Protein AF-A0A933F0W2-F1 (afdb_monomer)

Secondary structure (DSSP, 8-state):
--------TTS---TT-EEEETTTEEEEEEEEEEETTEEEEEEEETTEEEEEE--

pLDDT: mean 78.45, std 18.28, range [38.31, 94.69]

Solvent-accessible surface area (backbone atoms only — not comparable to full-atom values): 3580 Å² total; per-residue (Å²): 132,84,83,85,71,83,67,66,101,82,66,80,84,51,65,74,42,76,46,78,42,96,90,66,41,63,27,35,26,72,36,69,44,82,52,98,91,44,44,39,33,34,28,43,30,90,92,46,77,47,81,48,65,74,121

Radius of gyration: 11.51 Å; Cα contacts (8 Å, |Δi|>4): 90; chains: 1; bounding box: 19×28×28 Å

Mean predicted aligned error: 7.84 Å

Nearest PDB structures (foldseek):
  5dma-assembly1_A  TM=9.113E-01  e=8.854E-04  Geobacillus stearothermophilus
  7egs-assembly1_B  TM=8.894E-01  e=2.866E-03  Escherichia coli K-12
  6yi2-assembly1_A  TM=8.551E-01  e=5.469E-03  Escherichia coli
  9dqs-assembly1_A  TM=8.858E-01  e=5.731E-02  Mycolicibacterium smegmatis MC2 155
  4kbm-assembly1_B  TM=7.666E-01  e=1.556E-01  Mycobacterium tuberculosis

Foldseek 3Di:
DDDDPPPPPPDDDDAQDWDQDPVQGIWGFHDWDDDPHWIWTWTQGPVGIDIDIPD

Sequence (55 aa):
MIRDRTRPAGAGFRVGDRVHHREFGEGLIVEVRERDGFEVLEIAFPDGIRRLTSL

Structure (mmCIF, N/CA/C/O backbone):
data_AF-A0A933F0W2-F1
#
_entry.id   AF-A0A933F0W2-F1
#
loop_
_atom_site.group_PDB
_atom_site.id
_atom_site.type_symbol
_atom_site.label_atom_id
_atom_site.label_alt_id
_atom_site.label_comp_id
_atom_site.label_asym_id
_atom_site.label_entity_id
_atom_site.label_seq_id
_atom_site.pdbx_PDB_ins_code
_atom_site.Cartn_x
_atom_site.Cartn_y
_atom_site.Cartn_z
_atom_site.occupancy
_atom_site.B_iso_or_equiv
_atom_site.auth_seq_id
_atom_site.auth_comp_id
_atom_site.auth_asym_id
_atom_site.auth_atom_id
_atom_site.pdbx_PDB_model_num
ATOM 1 N N . MET A 1 1 ? 2.296 -23.665 14.261 1.00 38.41 1 MET A N 1
ATOM 2 C CA . MET A 1 1 ? 1.788 -22.284 14.111 1.00 38.41 1 MET A CA 1
ATOM 3 C C . MET A 1 1 ? 2.952 -21.394 13.705 1.00 38.41 1 MET A C 1
ATOM 5 O O . MET A 1 1 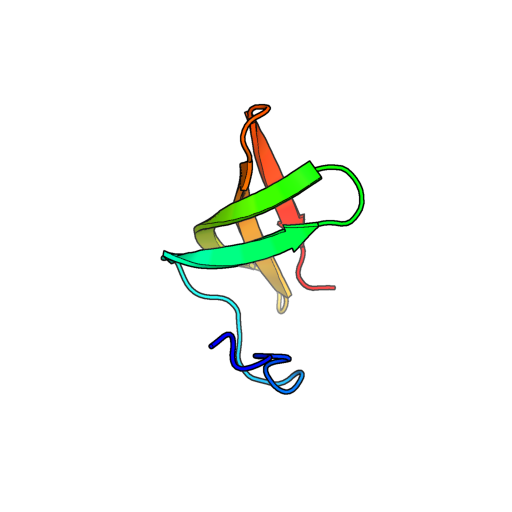? 4.049 -21.653 14.169 1.00 38.41 1 MET A O 1
ATOM 9 N N . ILE A 1 2 ? 2.688 -20.439 12.805 1.00 41.38 2 ILE A N 1
ATOM 10 C CA . ILE A 1 2 ? 3.576 -19.397 12.250 1.00 41.38 2 ILE A CA 1
ATOM 11 C C . ILE A 1 2 ? 4.883 -19.879 11.582 1.00 41.38 2 ILE A C 1
ATOM 13 O O . ILE A 1 2 ? 5.939 -19.961 12.192 1.00 41.38 2 ILE A O 1
ATOM 17 N N . ARG A 1 3 ? 4.817 -20.201 10.280 1.00 38.31 3 ARG A N 1
ATOM 18 C CA . ARG A 1 3 ? 6.026 -20.333 9.450 1.00 38.31 3 ARG A CA 1
ATOM 19 C C . ARG A 1 3 ? 6.496 -18.941 9.050 1.00 38.31 3 ARG A C 1
ATOM 21 O O . ARG A 1 3 ? 5.817 -18.265 8.278 1.00 38.31 3 ARG A O 1
ATOM 28 N N . ASP A 1 4 ? 7.650 -18.589 9.597 1.00 42.19 4 ASP A N 1
ATOM 29 C CA . ASP A 1 4 ? 8.603 -17.618 9.082 1.00 42.19 4 ASP A CA 1
ATOM 30 C C . ASP A 1 4 ? 8.624 -17.658 7.543 1.00 42.19 4 ASP A C 1
ATOM 32 O O . ASP A 1 4 ? 8.884 -18.696 6.929 1.00 42.19 4 ASP A O 1
ATOM 36 N N . ARG A 1 5 ? 8.239 -16.547 6.917 1.00 46.09 5 ARG A N 1
ATOM 37 C CA . ARG A 1 5 ? 8.490 -16.290 5.499 1.00 46.09 5 ARG A CA 1
ATOM 38 C C . ARG A 1 5 ? 9.351 -15.042 5.406 1.00 46.09 5 ARG A C 1
ATOM 40 O O . ARG A 1 5 ? 8.926 -14.026 4.868 1.00 46.09 5 ARG A O 1
ATOM 47 N N . THR A 1 6 ? 10.589 -15.147 5.877 1.00 44.94 6 THR A N 1
ATOM 48 C CA . THR A 1 6 ? 11.689 -14.499 5.163 1.00 44.94 6 THR A CA 1
ATOM 49 C C . THR A 1 6 ? 11.681 -15.047 3.729 1.00 44.94 6 THR A C 1
ATOM 51 O O . THR A 1 6 ? 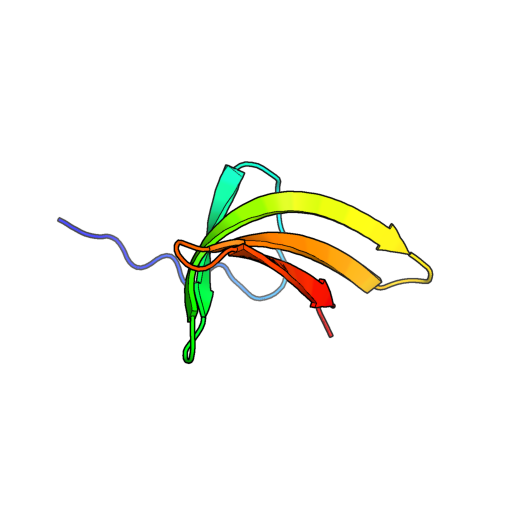12.197 -16.125 3.439 1.00 44.94 6 THR A O 1
ATOM 54 N N . ARG A 1 7 ? 10.978 -14.368 2.810 1.00 49.06 7 ARG A N 1
ATOM 55 C CA . ARG A 1 7 ? 11.107 -14.667 1.377 1.00 49.06 7 ARG A CA 1
ATOM 56 C C . ARG A 1 7 ? 12.560 -14.362 0.989 1.00 49.06 7 ARG A C 1
ATOM 58 O O . ARG A 1 7 ? 13.080 -13.333 1.420 1.00 49.06 7 ARG A O 1
ATOM 65 N N . PRO A 1 8 ? 13.222 -15.225 0.200 1.00 41.84 8 PRO A N 1
ATOM 66 C CA . PRO A 1 8 ? 14.546 -14.916 -0.320 1.00 41.84 8 PRO A CA 1
ATOM 67 C C . PRO A 1 8 ? 14.472 -13.606 -1.112 1.00 41.84 8 PRO A C 1
ATOM 69 O O . PRO A 1 8 ? 13.465 -13.349 -1.776 1.00 41.84 8 PRO A O 1
ATOM 72 N N . ALA A 1 9 ? 15.534 -12.803 -1.036 1.00 47.06 9 ALA A N 1
ATOM 73 C CA . ALA A 1 9 ? 15.693 -11.465 -1.618 1.00 47.06 9 ALA A CA 1
ATOM 74 C C . ALA A 1 9 ? 15.670 -11.413 -3.170 1.00 47.06 9 ALA A C 1
ATOM 76 O O . ALA A 1 9 ? 16.374 -10.621 -3.782 1.00 47.06 9 ALA A O 1
ATOM 77 N N . GLY A 1 10 ? 14.888 -12.275 -3.821 1.00 46.09 10 GLY A N 1
ATOM 78 C CA . GLY A 1 10 ? 14.734 -12.356 -5.274 1.00 46.09 10 GLY A CA 1
ATOM 79 C C . GLY A 1 10 ? 13.307 -12.668 -5.734 1.00 46.09 10 GLY A C 1
ATOM 80 O O . GLY A 1 10 ? 13.110 -13.046 -6.884 1.00 46.09 10 GLY A O 1
ATOM 81 N N . ALA A 1 11 ? 12.307 -12.550 -4.857 1.00 55.28 11 ALA A N 1
ATOM 82 C CA . ALA A 1 11 ? 10.899 -12.655 -5.228 1.00 55.28 11 ALA A CA 1
ATOM 83 C C . ALA A 1 11 ? 10.229 -11.299 -4.981 1.00 55.28 11 ALA A C 1
ATOM 85 O O . ALA A 1 11 ? 9.911 -10.993 -3.833 1.00 55.28 11 ALA A O 1
ATOM 86 N N . GLY A 1 12 ? 10.065 -10.510 -6.050 1.00 69.38 12 GLY A N 1
ATOM 87 C CA . GLY A 1 12 ? 9.465 -9.172 -6.030 1.00 69.38 12 GLY A CA 1
ATOM 88 C C . GLY A 1 12 ? 8.139 -9.109 -5.275 1.00 69.38 12 GLY A C 1
ATOM 89 O O . GLY A 1 12 ? 7.429 -10.117 -5.114 1.00 69.38 12 GLY A O 1
ATOM 90 N N . PHE A 1 13 ? 7.8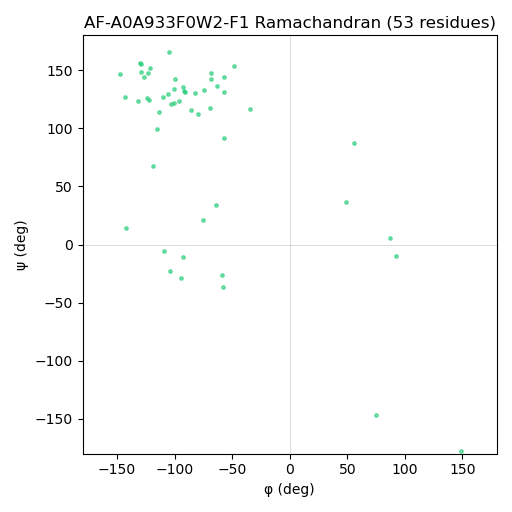31 -7.924 -4.767 1.00 81.50 13 PHE A N 1
ATOM 91 C CA . PHE A 1 13 ? 6.655 -7.693 -3.943 1.00 81.50 13 PHE A CA 1
ATOM 92 C C . PHE A 1 13 ? 5.368 -7.838 -4.765 1.00 81.50 13 PHE A C 1
ATOM 94 O O . PHE A 1 13 ? 5.333 -7.540 -5.958 1.00 81.50 13 PHE A O 1
ATOM 101 N N . ARG A 1 14 ? 4.279 -8.311 -4.144 1.00 86.31 14 ARG A N 1
ATOM 102 C CA . ARG A 1 14 ? 2.982 -8.469 -4.824 1.00 86.31 14 ARG A CA 1
ATOM 103 C C . ARG A 1 14 ? 1.851 -7.833 -4.039 1.00 86.31 14 ARG A C 1
ATOM 105 O O . ARG A 1 14 ? 1.838 -7.856 -2.812 1.00 86.31 14 ARG A O 1
ATOM 112 N N . VAL A 1 15 ? 0.847 -7.344 -4.764 1.00 90.19 15 VAL A N 1
ATOM 113 C CA . VAL A 1 15 ? -0.418 -6.905 -4.166 1.00 90.19 15 VAL A CA 1
ATOM 114 C C . VAL A 1 15 ? -1.037 -8.057 -3.371 1.00 90.19 15 VAL A C 1
ATOM 116 O O . VAL A 1 15 ? -1.132 -9.185 -3.856 1.00 90.19 15 VAL A O 1
ATOM 119 N N . GLY A 1 16 ? -1.440 -7.767 -2.137 1.00 91.56 16 GLY A N 1
ATOM 120 C CA . GLY A 1 16 ? -1.961 -8.733 -1.175 1.00 91.56 16 GLY A CA 1
ATOM 121 C C . GLY A 1 16 ? -0.907 -9.345 -0.248 1.00 91.56 16 GLY A C 1
ATOM 122 O O . GLY A 1 16 ? -1.283 -9.999 0.728 1.00 91.56 16 GLY A O 1
ATOM 123 N N . ASP A 1 17 ? 0.390 -9.132 -0.497 1.00 90.06 17 ASP A N 1
ATOM 124 C CA . ASP A 1 17 ? 1.425 -9.551 0.446 1.00 90.06 17 ASP A CA 1
ATOM 125 C C . ASP A 1 17 ? 1.355 -8.709 1.728 1.00 90.06 17 ASP A C 1
ATOM 127 O O . ASP A 1 17 ? 1.103 -7.502 1.705 1.00 90.06 17 ASP A O 1
ATOM 131 N N . ARG A 1 18 ? 1.605 -9.359 2.868 1.00 90.38 18 ARG A N 1
ATOM 132 C CA . ARG A 1 18 ? 1.794 -8.671 4.146 1.00 90.38 18 ARG A CA 1
ATOM 133 C C . ARG A 1 18 ? 3.270 -8.396 4.367 1.00 90.38 18 ARG A C 1
ATOM 135 O O . ARG A 1 18 ? 4.100 -9.285 4.184 1.00 90.38 18 ARG A O 1
ATOM 142 N N . VAL A 1 19 ? 3.569 -7.189 4.817 1.00 88.25 19 VAL A N 1
ATOM 143 C CA . VAL A 1 19 ? 4.912 -6.739 5.175 1.00 88.25 19 VAL A CA 1
ATOM 144 C C . VAL A 1 19 ? 4.930 -6.301 6.630 1.00 88.25 19 VAL A C 1
ATOM 146 O O . VAL A 1 19 ? 3.917 -5.863 7.168 1.00 88.25 19 VAL A O 1
ATOM 149 N N . HIS A 1 20 ? 6.083 -6.417 7.276 1.00 88.88 20 HIS A N 1
ATOM 150 C CA . HIS A 1 20 ? 6.286 -5.895 8.619 1.00 88.88 20 HIS A CA 1
ATOM 151 C C . HIS A 1 20 ? 7.305 -4.760 8.555 1.00 88.88 20 HIS A C 1
ATOM 153 O O . HIS A 1 20 ? 8.470 -4.987 8.228 1.00 88.88 20 HIS A O 1
ATOM 159 N N . HIS A 1 21 ? 6.862 -3.541 8.848 1.00 84.25 21 HIS A N 1
ATOM 160 C CA . HIS A 1 21 ? 7.713 -2.365 8.929 1.00 84.25 21 HIS A CA 1
ATOM 161 C C . HIS A 1 21 ? 8.031 -2.056 10.391 1.00 84.25 21 HIS A C 1
ATOM 163 O O . HIS A 1 21 ? 7.136 -2.011 11.231 1.00 84.25 21 HIS A O 1
ATOM 169 N N . ARG A 1 22 ? 9.301 -1.779 10.698 1.00 85.25 22 ARG A N 1
ATOM 170 C CA . ARG A 1 22 ? 9.766 -1.581 12.082 1.00 85.25 22 ARG A CA 1
ATOM 171 C C . ARG A 1 22 ? 9.037 -0.448 12.813 1.00 85.25 22 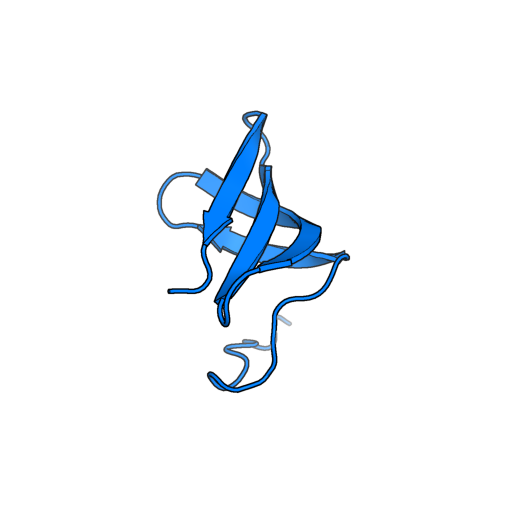ARG A C 1
ATOM 173 O O . ARG A 1 22 ? 8.800 -0.556 14.009 1.00 85.25 22 ARG A O 1
ATOM 180 N N . GLU A 1 23 ? 8.704 0.625 12.100 1.00 86.81 23 GLU A N 1
ATOM 181 C CA . GLU A 1 23 ? 8.048 1.809 12.677 1.00 86.81 23 GLU A CA 1
ATOM 182 C C . GLU A 1 23 ? 6.518 1.786 12.560 1.00 86.81 23 GLU A C 1
ATOM 184 O O . GLU A 1 23 ? 5.838 2.356 13.405 1.00 86.81 23 GLU A O 1
ATOM 189 N N . PHE A 1 24 ? 5.971 1.129 11.530 1.00 84.81 24 PHE A N 1
ATOM 190 C CA . PHE A 1 24 ? 4.536 1.195 11.200 1.00 84.81 24 PHE A CA 1
ATOM 191 C C . PHE A 1 24 ? 3.791 -0.112 11.499 1.00 84.81 24 PHE A C 1
ATOM 193 O O . PHE A 1 24 ? 2.570 -0.177 11.389 1.00 84.81 24 PHE A O 1
ATOM 200 N N . GLY A 1 25 ? 4.515 -1.157 11.903 1.00 88.62 25 GLY A N 1
ATOM 201 C CA . GLY A 1 25 ? 3.956 -2.470 12.184 1.00 88.62 25 GLY A CA 1
ATOM 202 C C . GLY A 1 25 ? 3.600 -3.239 10.914 1.00 88.62 25 GLY A C 1
ATOM 203 O O . GLY A 1 25 ? 4.292 -3.162 9.898 1.00 88.62 25 GLY A O 1
ATOM 204 N N . GLU A 1 26 ? 2.539 -4.041 10.984 1.00 92.75 26 GLU A N 1
ATOM 205 C CA . GLU A 1 26 ? 2.074 -4.824 9.838 1.00 92.75 26 GLU A CA 1
ATOM 206 C C . GLU A 1 26 ? 1.375 -3.940 8.802 1.00 92.75 26 GLU A C 1
ATOM 208 O O . GLU A 1 26 ? 0.500 -3.144 9.136 1.00 92.75 26 GLU A O 1
ATOM 213 N N . GLY A 1 27 ? 1.734 -4.122 7.535 1.00 92.62 27 GLY A N 1
ATOM 214 C CA . GLY A 1 27 ? 1.114 -3.460 6.396 1.00 92.62 27 GLY A CA 1
ATOM 215 C C . GLY A 1 27 ? 0.722 -4.453 5.309 1.00 92.62 27 GLY A C 1
ATOM 216 O O . GLY A 1 27 ? 1.278 -5.549 5.210 1.00 92.62 27 GLY A O 1
ATOM 217 N N . LEU A 1 28 ? -0.247 -4.068 4.486 1.00 93.94 28 LEU A N 1
ATOM 218 C CA . LEU A 1 28 ? -0.700 -4.824 3.322 1.00 93.94 28 LEU A CA 1
ATOM 219 C C . LEU A 1 28 ? -0.285 -4.091 2.052 1.00 93.94 28 LEU A C 1
ATOM 221 O O . LEU A 1 28 ? -0.626 -2.923 1.882 1.00 93.94 28 LEU A O 1
ATOM 225 N N . ILE A 1 29 ? 0.402 -4.772 1.142 1.00 93.06 29 ILE A N 1
ATOM 226 C CA . ILE A 1 29 ? 0.703 -4.209 -0.172 1.00 93.06 29 ILE A CA 1
ATOM 227 C C . ILE A 1 29 ? -0.600 -4.109 -0.959 1.00 93.06 29 ILE A C 1
ATOM 229 O O . ILE A 1 29 ? -1.243 -5.120 -1.242 1.00 93.06 29 ILE A O 1
ATOM 233 N N . VAL A 1 30 ? -0.988 -2.890 -1.312 1.00 94.62 30 VAL A N 1
ATOM 234 C CA . VAL A 1 30 ? -2.197 -2.606 -2.096 1.00 94.62 30 VAL A CA 1
ATOM 235 C C . VAL A 1 30 ? -1.868 -2.271 -3.545 1.00 94.62 30 VAL A C 1
ATOM 237 O O . VAL A 1 30 ? -2.702 -2.491 -4.418 1.00 94.62 30 VAL A O 1
ATOM 240 N N . GLU A 1 31 ? -0.641 -1.822 -3.821 1.00 92.62 31 GLU A N 1
ATOM 241 C CA . GLU A 1 31 ? -0.173 -1.559 -5.179 1.00 92.62 31 GLU A CA 1
ATOM 242 C C . GLU A 1 31 ? 1.328 -1.831 -5.325 1.00 92.62 31 GLU A C 1
ATOM 244 O O . GLU A 1 31 ? 2.107 -1.605 -4.398 1.00 92.62 31 GLU A O 1
ATOM 249 N N . VAL A 1 32 ? 1.730 -2.300 -6.507 1.00 89.75 32 VAL A N 1
ATOM 250 C CA . VAL A 1 32 ? 3.130 -2.467 -6.913 1.00 89.75 32 VAL A CA 1
ATOM 251 C C . VAL A 1 32 ? 3.281 -1.860 -8.300 1.00 89.75 32 VAL A C 1
ATOM 253 O O . VAL A 1 32 ? 2.557 -2.239 -9.222 1.00 89.75 32 VAL A O 1
ATOM 256 N N . ARG A 1 33 ? 4.202 -0.907 -8.450 1.00 88.81 33 ARG A N 1
ATOM 257 C CA . ARG A 1 33 ? 4.536 -0.276 -9.731 1.00 88.81 33 ARG A CA 1
ATOM 258 C C . ARG A 1 33 ? 6.021 -0.421 -10.000 1.00 88.81 33 ARG A C 1
ATOM 260 O O . ARG A 1 33 ? 6.831 0.018 -9.193 1.00 88.81 33 ARG A O 1
ATOM 267 N N . GLU A 1 34 ? 6.380 -0.958 -11.154 1.00 84.81 34 GLU A N 1
ATOM 268 C CA . GLU A 1 34 ? 7.761 -0.920 -11.626 1.00 84.81 34 GLU A CA 1
ATOM 269 C C . GLU A 1 34 ? 8.043 0.429 -12.286 1.00 84.81 34 GLU A C 1
ATOM 271 O O . GLU A 1 34 ? 7.282 0.899 -13.138 1.00 84.81 34 GLU A O 1
ATOM 276 N N . ARG A 1 35 ? 9.139 1.070 -11.883 1.00 79.69 35 ARG A N 1
ATOM 277 C CA . ARG A 1 35 ? 9.600 2.320 -12.476 1.00 79.69 35 ARG A CA 1
ATOM 278 C C . ARG A 1 35 ? 11.120 2.331 -12.533 1.00 79.69 35 ARG A C 1
ATOM 280 O O . ARG A 1 35 ? 11.764 2.127 -11.516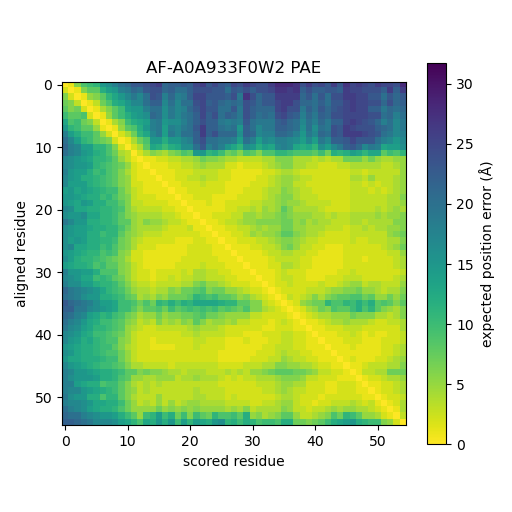 1.00 79.69 35 ARG A O 1
ATOM 287 N N . ASP A 1 36 ? 11.680 2.582 -13.715 1.00 77.94 36 ASP A N 1
ATOM 288 C CA . ASP A 1 36 ? 13.114 2.840 -13.918 1.00 77.94 36 ASP A CA 1
ATOM 289 C C . ASP A 1 36 ? 14.053 1.815 -13.230 1.00 77.94 36 ASP A C 1
ATOM 291 O O . ASP A 1 36 ? 15.116 2.165 -12.722 1.00 77.94 36 ASP A O 1
ATOM 295 N N . GLY A 1 37 ? 13.659 0.534 -13.209 1.00 78.50 37 GLY A N 1
ATOM 296 C CA . GLY A 1 37 ? 14.449 -0.565 -12.638 1.00 78.50 37 GLY A CA 1
ATOM 297 C C . GLY A 1 37 ? 14.261 -0.822 -11.137 1.00 78.50 37 GLY A C 1
ATOM 298 O O . GLY A 1 37 ? 14.959 -1.674 -10.594 1.00 78.50 37 GLY A O 1
ATOM 299 N N . PHE A 1 38 ? 13.329 -0.135 -10.470 1.00 78.19 38 PHE A N 1
ATOM 300 C CA . PHE A 1 38 ? 12.950 -0.393 -9.077 1.00 78.19 38 PHE A CA 1
ATOM 301 C C . PHE A 1 38 ? 11.431 -0.540 -8.907 1.00 78.19 38 PHE A C 1
ATOM 303 O O . P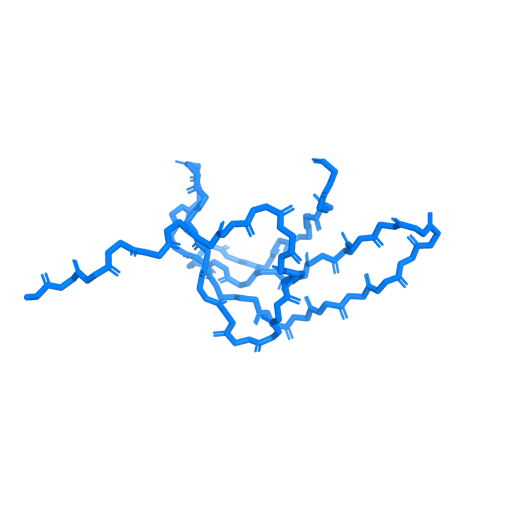HE A 1 38 ? 10.636 -0.019 -9.692 1.00 78.19 38 PHE A O 1
ATOM 310 N N . GLU A 1 39 ? 11.016 -1.246 -7.855 1.00 82.94 39 GLU A N 1
ATOM 311 C CA . GLU A 1 39 ? 9.606 -1.381 -7.480 1.00 82.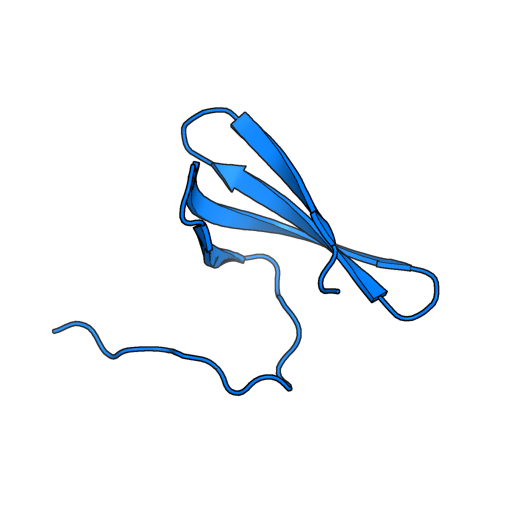94 39 GLU A CA 1
ATOM 312 C C . GLU A 1 39 ? 9.212 -0.263 -6.499 1.00 82.94 39 GLU A C 1
ATOM 314 O O . GLU A 1 39 ? 9.890 -0.012 -5.499 1.00 82.94 39 GLU A O 1
ATOM 319 N N . VAL A 1 40 ? 8.099 0.410 -6.781 1.00 88.44 40 VAL A N 1
ATOM 320 C CA . VAL A 1 40 ? 7.404 1.331 -5.878 1.00 88.44 40 VAL A CA 1
ATOM 321 C C . VAL A 1 40 ? 6.181 0.610 -5.325 1.00 88.44 40 VAL A C 1
ATOM 323 O O . VAL A 1 40 ? 5.303 0.188 -6.076 1.00 88.44 40 VAL A O 1
ATOM 326 N N . LEU A 1 41 ? 6.121 0.490 -4.007 1.00 90.62 41 LEU A N 1
ATOM 327 C CA . LEU A 1 41 ? 5.080 -0.208 -3.268 1.00 90.62 41 LEU A CA 1
ATOM 328 C C . LEU A 1 41 ? 4.166 0.810 -2.598 1.00 90.62 41 LEU A C 1
ATOM 330 O O . LEU A 1 41 ? 4.646 1.687 -1.875 1.00 90.62 41 LEU A O 1
ATOM 334 N N . GLU A 1 42 ? 2.857 0.665 -2.776 1.00 93.94 42 GLU A N 1
ATOM 335 C CA . GLU A 1 42 ? 1.883 1.281 -1.875 1.00 93.94 42 GLU A CA 1
ATOM 336 C C . GLU A 1 42 ? 1.453 0.259 -0.832 1.00 93.94 42 GLU A C 1
ATOM 338 O O . GLU A 1 42 ? 0.983 -0.835 -1.158 1.00 93.94 42 GLU A O 1
ATOM 343 N N . ILE A 1 43 ? 1.628 0.620 0.437 1.00 93.94 43 ILE A N 1
ATOM 344 C CA . ILE A 1 43 ? 1.357 -0.246 1.577 1.00 93.94 43 ILE A CA 1
ATOM 345 C C . ILE A 1 43 ? 0.343 0.445 2.482 1.00 93.94 43 ILE A C 1
ATOM 347 O O . ILE A 1 43 ? 0.563 1.568 2.937 1.00 93.94 43 ILE A O 1
ATOM 351 N N . ALA A 1 44 ? -0.764 -0.239 2.751 1.00 94.69 44 ALA A N 1
ATOM 352 C CA . ALA A 1 44 ? -1.755 0.174 3.728 1.00 94.69 44 ALA A CA 1
ATOM 353 C C . ALA A 1 44 ? -1.348 -0.320 5.121 1.00 94.69 44 ALA A C 1
ATOM 355 O O . ALA A 1 44 ? -1.303 -1.527 5.371 1.00 94.69 44 ALA A O 1
ATOM 356 N N . PHE A 1 45 ? -1.068 0.619 6.016 1.00 93.69 45 PHE A N 1
ATOM 357 C CA . PHE A 1 45 ? -0.827 0.404 7.439 1.00 93.69 45 PHE A CA 1
ATOM 358 C C . PHE A 1 45 ? -2.054 0.849 8.257 1.00 93.69 45 PHE A C 1
ATOM 360 O O . PHE A 1 45 ? -2.915 1.562 7.732 1.00 93.69 45 PHE A O 1
ATOM 367 N N . PRO A 1 46 ? -2.157 0.473 9.548 1.00 89.06 46 PRO A N 1
ATOM 368 C CA . PRO A 1 46 ? -3.256 0.913 10.412 1.00 89.06 46 PRO A CA 1
ATOM 369 C C . PRO A 1 46 ? -3.361 2.437 10.560 1.00 89.06 46 PRO A C 1
ATOM 371 O O . PRO A 1 46 ? -4.441 2.949 10.842 1.00 89.06 46 PRO A O 1
ATOM 374 N N . ASP A 1 47 ? -2.248 3.154 10.386 1.00 90.69 47 ASP A N 1
ATOM 375 C CA . ASP A 1 47 ? -2.155 4.610 10.507 1.00 90.69 47 ASP A CA 1
ATOM 376 C C . ASP A 1 47 ? -2.343 5.357 9.172 1.00 90.69 47 ASP A C 1
ATOM 378 O O . ASP A 1 47 ? -2.499 6.579 9.172 1.00 90.69 47 ASP A O 1
ATOM 382 N N . GLY A 1 48 ? -2.353 4.649 8.038 1.00 91.19 48 GLY A N 1
ATOM 383 C CA . GLY A 1 48 ? -2.534 5.234 6.712 1.00 91.19 48 GLY A CA 1
ATOM 384 C C . GLY A 1 48 ? -1.809 4.485 5.592 1.00 91.19 48 GLY A C 1
ATOM 385 O O . GLY A 1 48 ? -1.175 3.452 5.794 1.00 91.19 48 GLY A O 1
ATOM 386 N N . ILE A 1 49 ? -1.907 5.018 4.372 1.00 92.88 49 ILE A N 1
ATOM 387 C CA . ILE A 1 49 ? -1.217 4.470 3.195 1.00 92.88 49 ILE A CA 1
ATOM 388 C C . ILE A 1 49 ? 0.143 5.150 3.044 1.00 92.88 49 ILE A C 1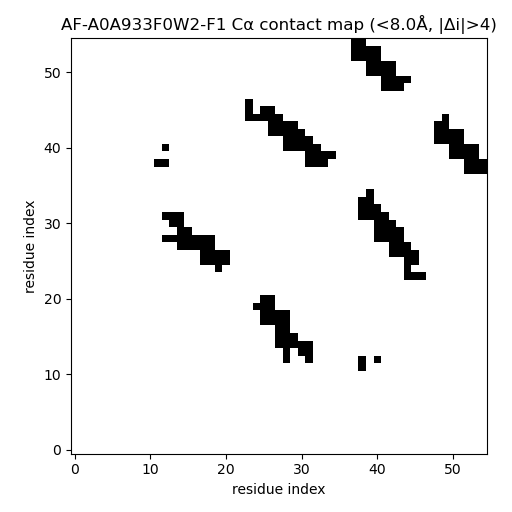
ATOM 390 O O . ILE A 1 49 ? 0.241 6.378 3.082 1.00 92.88 49 ILE A O 1
ATOM 394 N N . ARG A 1 50 ? 1.197 4.356 2.838 1.00 91.56 50 ARG A N 1
ATOM 395 C CA . ARG A 1 50 ? 2.572 4.832 2.649 1.00 91.56 50 ARG A CA 1
ATOM 396 C C . ARG A 1 50 ? 3.168 4.260 1.367 1.00 91.56 50 ARG A C 1
ATOM 398 O O . ARG A 1 50 ? 2.915 3.112 1.011 1.00 91.56 50 ARG A O 1
ATOM 405 N N . ARG A 1 51 ? 3.981 5.076 0.694 1.00 91.25 51 ARG A N 1
ATOM 406 C CA . ARG A 1 51 ? 4.737 4.703 -0.506 1.00 91.25 51 ARG A CA 1
ATOM 407 C C . ARG A 1 51 ? 6.183 4.397 -0.138 1.00 91.25 51 ARG A C 1
ATOM 409 O O . ARG A 1 51 ? 6.849 5.272 0.406 1.00 91.25 51 ARG A O 1
ATOM 416 N N . LEU A 1 52 ? 6.650 3.188 -0.441 1.00 84.69 52 LEU A N 1
ATOM 417 C CA . LEU A 1 52 ? 8.028 2.744 -0.211 1.00 84.69 52 LEU A CA 1
ATOM 418 C C . LEU A 1 52 ? 8.659 2.265 -1.521 1.00 84.69 52 LEU A C 1
ATOM 420 O O . LEU A 1 52 ? 7.977 1.719 -2.380 1.00 84.69 52 LEU A O 1
ATOM 424 N N . THR A 1 53 ? 9.963 2.458 -1.678 1.00 81.75 53 THR A N 1
ATOM 425 C CA . THR A 1 53 ? 10.744 1.919 -2.802 1.00 81.75 53 THR A CA 1
ATOM 426 C C . THR A 1 53 ? 11.481 0.656 -2.369 1.00 81.75 53 THR A C 1
ATOM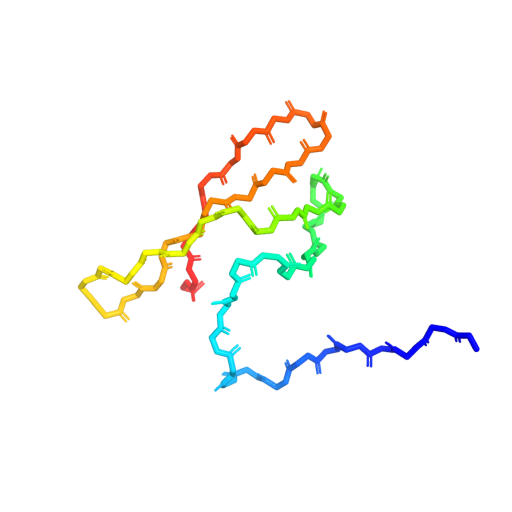 428 O O . THR A 1 53 ? 12.000 0.618 -1.259 1.00 81.75 53 THR A O 1
ATOM 431 N N . SER A 1 54 ? 11.579 -0.344 -3.246 1.00 69.56 54 SER A N 1
ATOM 432 C CA . SER A 1 54 ? 12.259 -1.630 -3.001 1.00 69.56 54 SER A CA 1
ATOM 433 C C . SER A 1 54 ? 13.805 -1.562 -3.040 1.00 69.56 54 SER A C 1
ATOM 435 O O . SER A 1 54 ? 14.450 -2.582 -3.283 1.00 69.56 54 SER A O 1
ATOM 437 N N . LEU A 1 55 ? 14.399 -0.377 -2.859 1.00 59.47 55 LEU A N 1
ATOM 438 C CA . LEU A 1 55 ? 15.854 -0.154 -2.897 1.00 59.47 55 LEU A CA 1
ATOM 439 C C . LEU A 1 55 ? 16.557 -0.646 -1.626 1.00 59.47 55 LEU A C 1
ATOM 441 O O . LEU A 1 55 ? 16.030 -0.373 -0.524 1.00 59.47 55 LEU A O 1
#